Protein AF-A0A2H6N730-F1 (afdb_monomer_lite)

Radius of gyration: 16.36 Å; chains: 1; bounding box: 42×32×44 Å

InterPro domains:
  IPR011990 Tetratricopeptide-like helical domain superfamily [G3DSA:1.25.40.10] (2-126)
  IPR011990 Tetratricopeptide-like helical domain superfamily [SSF48452] (10-95)
  IPR019734 Tetratricopeptide repeat [PF13181] (68-93)
  IPR030511 Tetratricopeptide repeat protein 26 [PTHR14781] (2-126)

Sequence (127 aa):
KRLPQLEDLLTQRDFTGAIALLEFKRQVGEQEEDADLWIGYSAFHLGDYKRALEEYEDLTKGSACNPDVWVNLACTYFFLGMYTQAEQAALKAPKSRLQNRMLFHLAHKFGDEKKLMNFHQNLQDIT

Foldseek 3Di:
DDDDDLVNCVVVLVLVSNLVVLVVCVVVVNHDPCSLVSNLVSCVSVVVLVSNLVSLVVLVVDPPRDLQSLLSNLVSCVSVVVLVSSLVSLVSHPDDLSSLVSQLVSCVVVVVVVSNVVSVVVNVPDD

pLDDT: mean 92.48, std 9.35, range [42.56, 98.62]

Secondary structure (DSSP, 8-state):
-PPPPHHHHHHTT-HHHHHHHHHHHHHHT-PPTTHHHHHHHHHHHTT-HHHHHHHHHHHHHSTT--TTHHHHHHHHHHHTT-HHHHHHHHHHSPS-HHHHHHHHHHHHHHT-HHHHHHHHHHHHS--

Organism: NCBI:txid3147026

Structure (mmCIF, N/CA/C/O backbone):
data_AF-A0A2H6N730-F1
#
_entry.id   AF-A0A2H6N730-F1
#
loop_
_atom_site.group_PDB
_atom_site.id
_atom_site.type_symbol
_atom_site.label_atom_id
_atom_site.label_alt_id
_atom_site.label_comp_id
_atom_site.label_asym_id
_atom_site.label_entity_id
_atom_site.label_seq_id
_atom_site.pdbx_PDB_ins_code
_atom_site.Cartn_x
_atom_site.Cartn_y
_atom_site.Cartn_z
_atom_site.occupancy
_atom_site.B_iso_or_equiv
_atom_site.auth_seq_id
_atom_site.auth_comp_id
_atom_site.auth_asym_id
_atom_site.auth_atom_id
_atom_site.pdbx_PDB_model_num
ATOM 1 N N . LYS A 1 1 ? -26.469 -10.549 19.765 1.00 58.16 1 LYS A N 1
ATOM 2 C CA . LYS A 1 1 ? -25.646 -10.559 18.528 1.00 58.16 1 LYS A CA 1
ATOM 3 C C . LYS A 1 1 ? -24.188 -10.424 18.949 1.00 58.16 1 LYS A C 1
ATOM 5 O O . LYS A 1 1 ? -23.931 -9.586 19.802 1.00 58.16 1 LYS A O 1
ATOM 10 N N . ARG A 1 2 ? -23.282 -11.266 18.438 1.00 78.19 2 ARG A N 1
ATOM 11 C CA . ARG A 1 2 ? -21.835 -11.135 18.686 1.00 78.19 2 ARG A CA 1
ATOM 12 C C . ARG A 1 2 ? -21.313 -9.955 17.863 1.00 78.19 2 ARG A C 1
ATOM 14 O O . ARG A 1 2 ? -21.776 -9.784 16.737 1.00 78.19 2 ARG A O 1
ATOM 21 N N . LEU A 1 3 ? -20.418 -9.146 18.424 1.00 79.19 3 LEU A N 1
ATOM 22 C CA . LEU A 1 3 ? -19.725 -8.116 17.650 1.00 79.19 3 LEU A CA 1
ATOM 23 C C . LEU A 1 3 ? -18.819 -8.803 16.612 1.00 79.19 3 LEU A C 1
ATOM 25 O O . LEU A 1 3 ? -18.130 -9.762 16.986 1.00 79.19 3 LEU A O 1
ATOM 29 N N . PRO A 1 4 ? -18.850 -8.373 15.338 1.00 85.88 4 PRO A N 1
ATOM 30 C CA . PRO A 1 4 ? -17.978 -8.933 14.310 1.00 85.88 4 PRO A CA 1
ATOM 31 C C . PRO A 1 4 ? -16.512 -8.690 14.682 1.00 85.88 4 PRO A C 1
ATOM 33 O O . PRO A 1 4 ? -16.177 -7.626 15.207 1.00 85.88 4 PRO A O 1
ATOM 36 N N . GLN A 1 5 ? -15.660 -9.689 14.457 1.00 93.12 5 GLN A N 1
ATOM 37 C CA . GLN A 1 5 ? -14.212 -9.549 14.627 1.00 93.12 5 GLN A CA 1
ATOM 38 C C . GLN A 1 5 ? -13.578 -9.017 13.338 1.00 93.12 5 GLN A C 1
ATOM 40 O O . GLN A 1 5 ? -14.182 -9.096 12.265 1.00 93.12 5 GLN A O 1
ATOM 45 N N . LEU A 1 6 ? -12.361 -8.479 13.434 1.00 94.12 6 LEU A N 1
ATOM 46 C CA . LEU A 1 6 ? -11.649 -7.945 12.273 1.00 94.12 6 LEU A CA 1
ATOM 47 C C . LEU A 1 6 ? -11.449 -9.025 11.202 1.00 94.12 6 LEU A C 1
ATOM 49 O O . LEU A 1 6 ? -11.709 -8.790 10.023 1.00 94.12 6 LEU A O 1
ATOM 53 N N . GLU A 1 7 ? -11.058 -10.228 11.611 1.00 94.31 7 GLU A N 1
ATOM 54 C CA . GLU A 1 7 ? -10.803 -11.358 10.718 1.00 94.31 7 GLU A CA 1
ATOM 55 C C . GLU A 1 7 ? -12.060 -11.776 9.950 1.00 94.31 7 GLU A C 1
ATOM 57 O O . GLU A 1 7 ? -11.978 -12.107 8.763 1.00 94.31 7 GLU A O 1
ATOM 62 N N . ASP A 1 8 ? -13.230 -11.720 10.597 1.00 95.56 8 ASP A N 1
ATOM 63 C CA . ASP A 1 8 ? -14.516 -12.022 9.961 1.00 95.56 8 ASP A CA 1
ATOM 64 C C . ASP A 1 8 ? -14.809 -11.018 8.836 1.00 95.56 8 ASP A C 1
ATOM 66 O O . ASP A 1 8 ? -15.204 -11.411 7.735 1.00 95.56 8 ASP A O 1
ATOM 70 N N . LEU A 1 9 ? -14.579 -9.728 9.103 1.00 96.62 9 LEU A N 1
ATOM 71 C CA . LEU A 1 9 ? -14.802 -8.635 8.152 1.00 96.62 9 LEU A CA 1
ATOM 72 C C . LEU A 1 9 ? -13.839 -8.736 6.965 1.00 96.62 9 LEU A C 1
ATOM 74 O O . LEU A 1 9 ? -14.273 -8.692 5.813 1.00 96.62 9 LEU A O 1
ATOM 78 N N . LEU A 1 10 ? -12.549 -8.966 7.224 1.00 96.12 10 LEU A N 1
ATOM 79 C CA . LEU A 1 10 ? -11.535 -9.136 6.179 1.00 96.12 10 LEU A CA 1
ATOM 80 C C . LEU A 1 10 ? -11.806 -10.374 5.312 1.00 96.12 10 LEU A C 1
ATOM 82 O O . LEU A 1 10 ? -11.711 -10.302 4.085 1.00 96.12 10 LEU A O 1
ATOM 86 N N . THR A 1 11 ? -12.219 -11.490 5.922 1.00 96.50 11 THR A N 1
ATOM 87 C CA . THR A 1 11 ? -12.590 -12.721 5.200 1.00 96.50 11 THR A CA 1
ATOM 88 C C . THR A 1 11 ? -13.793 -12.494 4.284 1.00 96.50 11 THR A C 1
ATOM 90 O O . THR A 1 11 ? -13.821 -12.979 3.151 1.00 96.50 11 THR A O 1
ATOM 93 N N . GLN A 1 12 ? -14.773 -11.713 4.744 1.00 96.88 12 GLN A N 1
ATOM 94 C CA . GLN A 1 12 ? -15.949 -11.327 3.959 1.00 96.88 12 GLN A CA 1
ATOM 95 C C . GLN A 1 12 ? -15.668 -10.193 2.964 1.00 96.88 12 GLN A C 1
ATOM 97 O O . GLN A 1 12 ? -16.546 -9.859 2.168 1.00 96.88 12 GLN A O 1
ATOM 102 N N . ARG A 1 13 ? -14.451 -9.627 2.973 1.00 96.94 13 ARG A N 1
ATOM 103 C CA . ARG A 1 13 ? -14.062 -8.427 2.214 1.00 96.94 13 ARG A CA 1
ATOM 104 C C . ARG A 1 13 ? -14.928 -7.207 2.538 1.00 96.94 13 ARG A C 1
ATOM 106 O O . ARG A 1 13 ? -15.068 -6.306 1.712 1.00 96.94 13 ARG A O 1
ATOM 113 N N . ASP A 1 14 ? -15.492 -7.168 3.741 1.00 97.75 14 ASP A N 1
ATOM 114 C CA . ASP A 1 14 ? -16.178 -5.995 4.272 1.00 97.75 14 ASP A CA 1
ATOM 115 C C . ASP A 1 14 ? -15.144 -4.993 4.801 1.00 97.75 14 ASP A C 1
ATOM 117 O O . ASP A 1 14 ? -14.942 -4.812 6.002 1.00 97.75 14 ASP A O 1
ATOM 121 N N . PHE A 1 15 ? -14.436 -4.362 3.866 1.00 98.06 15 PHE A N 1
ATOM 122 C CA . PHE A 1 15 ? -13.389 -3.389 4.169 1.00 98.06 15 PHE A CA 1
ATOM 123 C C . PHE A 1 15 ? -13.950 -2.113 4.800 1.00 98.06 15 PHE A C 1
ATOM 125 O O . PHE A 1 15 ? -13.281 -1.485 5.616 1.00 98.06 15 PHE A O 1
ATOM 132 N N . THR A 1 16 ? -15.188 -1.737 4.468 1.00 98.06 16 THR A N 1
ATOM 133 C CA . THR A 1 16 ? -15.865 -0.602 5.105 1.00 98.06 16 THR A CA 1
ATOM 134 C C . THR A 1 16 ? -16.155 -0.905 6.573 1.00 98.06 16 THR A C 1
ATOM 136 O O . THR A 1 16 ? -15.852 -0.079 7.434 1.00 98.06 16 THR A O 1
ATOM 139 N N . GLY A 1 17 ? -16.677 -2.098 6.874 1.00 97.31 17 GLY A N 1
ATOM 140 C CA . GLY A 1 17 ? -16.869 -2.566 8.243 1.00 97.31 17 GLY A CA 1
ATOM 141 C C . GLY A 1 17 ? -15.552 -2.687 9.010 1.00 97.31 17 GLY A C 1
ATOM 142 O O . GLY A 1 17 ? -15.481 -2.257 10.162 1.00 97.31 17 GLY A O 1
ATOM 143 N N . ALA A 1 18 ? -14.496 -3.207 8.372 1.00 97.62 18 ALA A N 1
ATOM 144 C CA . ALA A 1 18 ? -13.166 -3.318 8.976 1.00 97.62 18 ALA A CA 1
ATOM 145 C C . ALA A 1 18 ? -12.603 -1.945 9.371 1.00 97.62 18 ALA A C 1
ATOM 147 O O . ALA A 1 18 ? -12.187 -1.766 10.514 1.00 97.62 18 ALA A O 1
ATOM 148 N N . ILE A 1 19 ? -12.663 -0.954 8.472 1.00 97.44 19 ILE A N 1
ATOM 149 C CA . ILE A 1 19 ? -12.239 0.423 8.767 1.00 97.44 19 ILE A CA 1
ATOM 150 C C . ILE A 1 19 ? -13.036 0.998 9.936 1.00 97.44 19 ILE A C 1
ATOM 152 O O . ILE A 1 19 ? -12.436 1.505 10.878 1.00 97.44 19 ILE A O 1
ATOM 156 N N . ALA A 1 20 ? -14.368 0.888 9.909 1.00 96.88 20 ALA A N 1
ATOM 157 C CA . ALA A 1 20 ? -15.214 1.441 10.963 1.00 96.88 20 ALA A CA 1
ATOM 158 C C . ALA A 1 20 ? -14.902 0.827 12.340 1.00 96.88 20 ALA A C 1
ATOM 160 O O . ALA A 1 20 ? -14.840 1.542 13.342 1.00 96.88 20 ALA A O 1
ATOM 161 N N . LEU A 1 21 ? -14.668 -0.490 12.392 1.00 96.19 21 LEU A N 1
ATOM 162 C CA . LEU A 1 21 ? -14.270 -1.185 13.616 1.00 96.19 21 LEU A CA 1
ATOM 163 C C . LEU A 1 21 ? -12.903 -0.699 14.123 1.00 96.19 21 LEU A C 1
ATOM 165 O O . LEU A 1 21 ? -12.757 -0.415 15.313 1.00 96.19 21 LEU A O 1
ATOM 169 N N . LEU A 1 22 ? -11.914 -0.602 13.234 1.00 96.44 22 LEU A N 1
ATOM 170 C CA . LEU A 1 22 ? -10.546 -0.207 13.579 1.00 96.44 22 LEU A CA 1
ATOM 171 C C . LEU A 1 22 ? -10.460 1.260 14.017 1.00 96.44 22 LEU A C 1
ATOM 173 O O . LEU A 1 22 ? -9.819 1.558 15.021 1.00 96.44 22 LEU A O 1
ATOM 177 N N . GLU A 1 23 ? -11.147 2.171 13.326 1.00 95.50 23 GLU A N 1
ATOM 178 C CA . GLU A 1 23 ? -11.225 3.584 13.714 1.00 95.50 23 GLU A CA 1
ATOM 179 C C . GLU A 1 23 ? -11.901 3.763 15.072 1.00 95.50 23 GLU A C 1
ATOM 181 O O . GLU A 1 23 ? -11.431 4.555 15.891 1.00 95.50 23 GLU A O 1
ATOM 186 N N . PHE A 1 24 ? -12.974 3.012 15.340 1.00 95.00 24 PHE A N 1
ATOM 187 C CA . PHE A 1 24 ? -13.622 3.030 16.647 1.00 95.00 24 PHE A CA 1
ATOM 188 C C . PHE A 1 24 ? -12.648 2.597 17.749 1.00 95.00 24 PHE A C 1
ATOM 190 O O . PHE A 1 24 ? -12.479 3.327 18.725 1.00 95.00 24 PHE A O 1
ATOM 197 N N . LYS A 1 25 ? 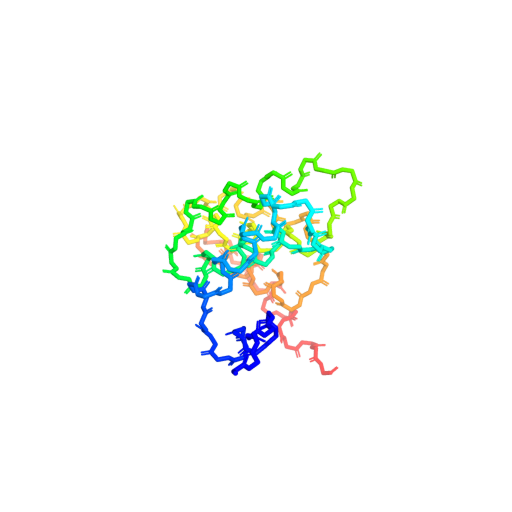-11.948 1.466 17.564 1.00 94.62 25 LYS A N 1
ATOM 198 C CA . LYS A 1 25 ? -10.916 0.986 18.502 1.00 94.62 25 LYS A CA 1
ATOM 199 C C . LYS A 1 25 ? -9.805 2.021 18.713 1.00 94.62 25 LYS A C 1
ATOM 201 O O . LYS A 1 25 ? -9.426 2.283 19.854 1.00 94.62 25 LYS A O 1
ATOM 206 N N . ARG A 1 26 ? -9.343 2.668 17.634 1.00 93.06 26 ARG A N 1
ATOM 207 C CA . ARG A 1 26 ? -8.351 3.759 17.673 1.00 93.06 26 ARG A CA 1
ATOM 208 C C . ARG A 1 26 ? -8.847 4.936 18.528 1.00 93.06 26 ARG A C 1
ATOM 210 O O . ARG A 1 26 ? -8.099 5.446 19.354 1.00 93.06 26 ARG A O 1
ATOM 217 N N . GLN A 1 27 ? -10.113 5.338 18.388 1.00 94.00 27 GLN A N 1
ATOM 218 C CA . GLN A 1 27 ? -10.704 6.457 19.140 1.00 94.00 27 GLN A CA 1
ATOM 219 C C . GLN A 1 27 ? -10.883 6.171 20.635 1.00 94.00 27 GLN A C 1
ATOM 221 O O . GLN A 1 27 ? -10.717 7.079 21.449 1.00 94.00 27 GLN A O 1
ATOM 226 N N . VAL A 1 28 ? -11.221 4.933 21.005 1.00 95.25 28 VAL A N 1
ATOM 227 C CA . VAL A 1 28 ? -11.413 4.545 22.414 1.00 95.25 28 VAL A CA 1
ATOM 228 C C . VAL A 1 28 ? -10.119 4.097 23.106 1.00 95.25 28 VAL A C 1
ATOM 230 O O . VAL A 1 28 ? -10.147 3.764 24.287 1.00 95.25 28 VAL A O 1
ATOM 233 N N . GLY A 1 29 ? -8.980 4.125 22.403 1.00 91.69 29 GLY A N 1
ATOM 234 C CA . GLY A 1 29 ? -7.671 3.756 22.950 1.00 91.69 29 GLY A CA 1
ATOM 235 C C . GLY A 1 29 ? -7.425 2.247 23.046 1.00 91.69 29 GLY A C 1
ATOM 236 O O . GLY A 1 29 ? -6.485 1.827 23.713 1.00 91.69 29 GLY A O 1
ATOM 237 N N . GLU A 1 30 ? -8.240 1.434 22.371 1.00 91.56 30 GLU A N 1
ATOM 238 C CA . GLU A 1 30 ? -8.120 -0.031 22.293 1.00 91.56 30 GLU A CA 1
ATOM 239 C C . GLU A 1 30 ? -7.466 -0.463 20.969 1.00 91.56 30 GLU A C 1
ATOM 241 O O . GLU A 1 30 ? -7.855 -1.453 20.349 1.00 91.56 30 GLU A O 1
ATOM 246 N N . GLN A 1 31 ? -6.505 0.325 20.485 1.00 86.50 31 GLN A N 1
ATOM 247 C CA . GLN A 1 31 ? -5.840 0.062 19.216 1.00 86.50 31 GLN A CA 1
ATOM 248 C C . GLN A 1 31 ? -5.010 -1.226 19.298 1.00 86.50 31 GLN A C 1
ATOM 250 O O . GLN A 1 31 ? -4.148 -1.376 20.163 1.00 86.50 31 GLN A O 1
ATOM 255 N N . GLU A 1 32 ? -5.273 -2.143 18.371 1.00 84.75 32 GLU A N 1
ATOM 256 C CA . GLU A 1 32 ? -4.524 -3.390 18.225 1.00 84.75 32 GLU A CA 1
ATOM 257 C C . GLU A 1 32 ? -3.220 -3.167 17.450 1.00 84.75 32 GLU A C 1
ATOM 259 O O . GLU A 1 32 ? -3.066 -2.195 16.702 1.00 84.75 32 GLU A O 1
ATOM 264 N N . GLU A 1 33 ? -2.280 -4.097 17.615 1.00 83.31 33 GLU A N 1
ATOM 265 C CA . GLU A 1 33 ? -1.084 -4.165 16.778 1.00 83.31 33 GLU A CA 1
ATOM 266 C C . GLU A 1 33 ? -1.498 -4.272 15.300 1.00 83.31 33 GLU A C 1
ATOM 268 O O . GLU A 1 33 ? -2.490 -4.920 14.967 1.00 83.31 33 GLU A O 1
ATOM 273 N N . ASP A 1 34 ? -0.789 -3.570 14.414 1.00 88.81 34 ASP A N 1
ATOM 274 C CA . ASP A 1 34 ? -1.096 -3.485 12.979 1.00 88.81 34 ASP A CA 1
ATOM 275 C C . ASP A 1 34 ? -2.479 -2.899 12.603 1.00 88.81 34 ASP A C 1
ATOM 277 O O . ASP A 1 34 ? -2.854 -2.924 11.429 1.00 88.81 34 ASP A O 1
ATOM 281 N N . ALA A 1 35 ? -3.240 -2.305 13.533 1.00 92.56 35 ALA A N 1
ATOM 282 C CA . ALA A 1 35 ? -4.543 -1.701 13.213 1.00 92.56 35 ALA A CA 1
ATOM 283 C C . ALA A 1 35 ? -4.465 -0.689 12.051 1.00 92.56 35 ALA A C 1
ATOM 285 O O . ALA A 1 35 ? -5.296 -0.703 11.143 1.00 92.56 35 ALA A O 1
ATOM 286 N N . ASP A 1 36 ? -3.427 0.146 12.037 1.00 93.25 36 ASP A N 1
ATOM 287 C CA . ASP A 1 36 ? -3.216 1.172 11.009 1.00 93.25 36 ASP A CA 1
ATOM 288 C C . ASP A 1 36 ? -2.841 0.540 9.656 1.00 93.25 36 ASP A C 1
ATOM 290 O O . ASP A 1 36 ? -3.289 0.992 8.599 1.00 93.25 36 ASP A O 1
ATOM 294 N N . LEU A 1 37 ? -2.102 -0.579 9.679 1.00 94.88 37 LEU A N 1
ATOM 295 C CA . LEU A 1 37 ? -1.791 -1.369 8.485 1.00 94.88 37 LEU A CA 1
ATOM 296 C C . LEU A 1 37 ? -3.079 -1.921 7.863 1.00 94.88 37 LEU A C 1
ATOM 298 O O . LEU A 1 37 ? -3.253 -1.849 6.642 1.00 94.88 37 LEU A O 1
ATOM 302 N N . TRP A 1 38 ? -3.997 -2.430 8.688 1.00 96.00 38 TRP A N 1
ATOM 303 C CA . TRP A 1 38 ? -5.285 -2.955 8.233 1.00 96.00 38 TRP A CA 1
ATOM 304 C C . TRP A 1 38 ? -6.251 -1.870 7.756 1.00 96.00 38 TRP A C 1
ATOM 306 O O . TRP A 1 38 ? -7.017 -2.123 6.819 1.00 96.00 38 TRP A O 1
ATOM 316 N N . ILE A 1 39 ? -6.193 -0.659 8.322 1.00 96.81 39 ILE A N 1
ATOM 317 C CA . ILE A 1 39 ? -6.918 0.503 7.787 1.00 96.81 39 ILE A CA 1
ATOM 318 C C . ILE A 1 39 ? -6.391 0.841 6.390 1.00 96.81 39 ILE A C 1
ATOM 320 O O . ILE A 1 39 ? -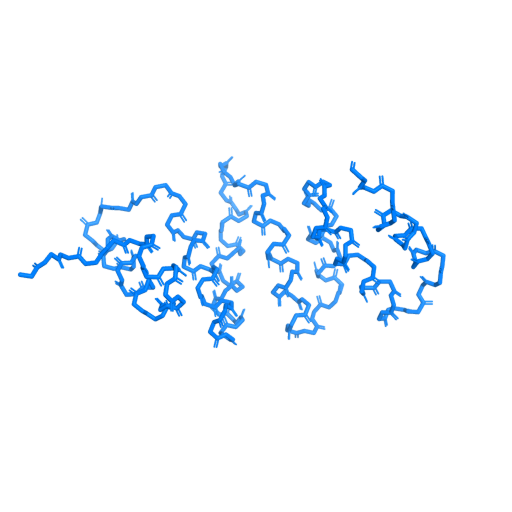7.187 0.921 5.452 1.00 96.81 39 ILE A O 1
ATOM 324 N N . GLY A 1 40 ? -5.068 0.961 6.221 1.00 97.38 40 GLY A N 1
ATOM 325 C CA . GLY A 1 40 ? -4.451 1.204 4.913 1.00 97.38 40 GLY A CA 1
ATOM 326 C C . GLY A 1 40 ? -4.792 0.115 3.889 1.00 97.38 40 GLY A C 1
ATOM 327 O O . GLY A 1 40 ? -5.184 0.419 2.762 1.00 97.38 40 GLY A O 1
ATOM 328 N N . TYR A 1 41 ? -4.741 -1.157 4.300 1.00 97.31 41 TYR A N 1
ATOM 329 C CA . TYR A 1 41 ? -5.105 -2.311 3.465 1.00 97.31 41 TYR A CA 1
ATOM 330 C C . TYR A 1 41 ? -6.561 -2.251 3.010 1.00 97.31 41 TYR A C 1
ATOM 332 O O . TYR A 1 41 ? -6.867 -2.384 1.823 1.00 97.31 41 TYR A O 1
ATOM 340 N N . SER A 1 42 ? -7.468 -1.996 3.946 1.00 98.25 42 SER A N 1
ATOM 341 C CA . SER A 1 42 ? -8.896 -1.897 3.661 1.00 98.25 42 SER A CA 1
ATOM 342 C C . SER A 1 42 ? -9.200 -0.710 2.742 1.00 98.25 42 SER A C 1
ATOM 344 O O . SER A 1 42 ? -9.945 -0.863 1.775 1.00 98.25 42 SER A O 1
ATOM 346 N N . ALA A 1 43 ? -8.572 0.448 2.975 1.00 98.56 43 ALA A N 1
ATOM 347 C CA . ALA A 1 43 ? -8.712 1.627 2.119 1.00 98.56 43 ALA A CA 1
ATOM 348 C C . ALA A 1 43 ? -8.225 1.349 0.688 1.00 98.56 43 ALA A C 1
ATOM 350 O O . ALA A 1 43 ? -8.933 1.644 -0.278 1.00 98.56 43 ALA A O 1
ATOM 351 N N . PHE A 1 44 ? -7.072 0.688 0.543 1.00 98.50 44 PHE A N 1
ATOM 352 C CA . PHE A 1 44 ? -6.538 0.278 -0.755 1.00 98.50 44 PHE A CA 1
ATOM 353 C C . PHE A 1 44 ? -7.514 -0.636 -1.506 1.00 98.50 44 PHE A C 1
ATOM 355 O O . PHE A 1 44 ? -7.783 -0.428 -2.691 1.00 98.50 44 PHE A O 1
ATOM 362 N N . HIS A 1 45 ? -8.086 -1.628 -0.821 1.00 98.00 45 HIS A N 1
ATOM 363 C CA . HIS A 1 45 ? -9.027 -2.569 -1.427 1.00 98.00 45 HIS A CA 1
ATOM 364 C C . HIS A 1 45 ? -10.406 -1.969 -1.743 1.00 98.00 45 HIS A C 1
ATOM 366 O O . HIS A 1 45 ? -11.103 -2.496 -2.613 1.00 98.00 45 HIS A O 1
ATOM 372 N N . LEU A 1 46 ? -10.773 -0.847 -1.118 1.00 98.12 46 LEU A N 1
ATOM 373 C CA . LEU A 1 46 ? -11.928 -0.025 -1.503 1.00 98.12 46 LEU A CA 1
ATOM 374 C C . LEU A 1 46 ? -11.639 0.908 -2.693 1.00 98.12 46 LEU A C 1
ATOM 376 O O . LEU A 1 46 ? -12.556 1.557 -3.195 1.00 98.12 46 LEU A O 1
ATOM 380 N N . GLY A 1 47 ? -10.387 0.985 -3.153 1.00 97.75 47 GLY A N 1
ATOM 381 C CA . GLY A 1 47 ? -9.954 1.919 -4.193 1.00 97.75 47 GLY A CA 1
ATOM 382 C C . GLY A 1 47 ? -9.697 3.340 -3.683 1.00 97.75 47 GLY A C 1
ATOM 383 O O . GLY A 1 47 ? -9.408 4.232 -4.482 1.00 97.75 47 GLY A O 1
ATOM 384 N N . ASP A 1 48 ? -9.757 3.563 -2.367 1.00 98.12 48 ASP A N 1
ATOM 385 C CA . ASP A 1 48 ? -9.373 4.830 -1.745 1.00 98.12 48 ASP A CA 1
ATOM 386 C C . ASP A 1 48 ? -7.852 4.884 -1.555 1.00 98.12 48 ASP A C 1
ATOM 388 O O . ASP A 1 48 ? -7.298 4.795 -0.456 1.00 98.12 48 ASP A O 1
ATOM 392 N N . TYR A 1 49 ? -7.152 4.993 -2.682 1.00 98.31 49 TYR A N 1
ATOM 393 C CA . TYR A 1 49 ? -5.693 4.975 -2.710 1.00 98.31 49 TYR A CA 1
ATOM 394 C C . TYR A 1 49 ? -5.063 6.199 -2.041 1.00 98.31 49 TYR A C 1
ATOM 396 O O . TYR A 1 49 ? -3.920 6.120 -1.605 1.00 98.31 49 TYR A O 1
ATOM 404 N N . LYS A 1 50 ? -5.782 7.326 -1.951 1.00 97.94 50 LYS A N 1
ATOM 405 C CA . LYS A 1 50 ? -5.278 8.524 -1.264 1.00 97.94 50 LYS A CA 1
ATOM 406 C C . LYS A 1 50 ? -5.223 8.294 0.237 1.00 97.94 50 LYS A C 1
ATOM 408 O O . LYS A 1 50 ? -4.184 8.520 0.843 1.00 97.94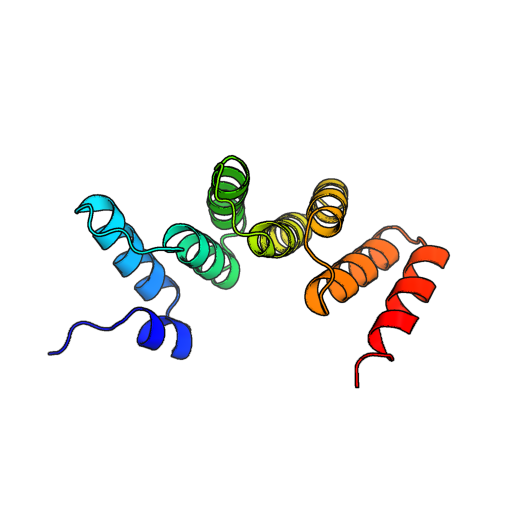 50 LYS A O 1
ATOM 413 N N . ARG A 1 51 ? -6.305 7.767 0.805 1.00 97.75 51 ARG A N 1
ATOM 414 C CA . ARG A 1 51 ? -6.334 7.399 2.216 1.00 97.75 51 ARG A CA 1
ATOM 415 C C . ARG A 1 51 ? -5.327 6.294 2.535 1.00 97.75 51 ARG A C 1
ATOM 417 O O . ARG A 1 51 ? -4.603 6.391 3.517 1.00 97.75 51 ARG A O 1
ATOM 424 N N . ALA A 1 52 ? -5.245 5.261 1.692 1.00 98.50 52 ALA A N 1
ATOM 425 C CA . ALA A 1 52 ? -4.249 4.203 1.864 1.00 98.50 52 ALA A CA 1
ATOM 426 C C . ALA A 1 52 ? -2.815 4.757 1.860 1.00 98.50 52 ALA A C 1
ATOM 428 O O . ALA A 1 52 ? -1.979 4.310 2.640 1.00 98.50 52 ALA A O 1
ATOM 429 N N . LEU A 1 53 ? -2.541 5.746 1.000 1.00 98.31 53 LEU A N 1
ATOM 430 C CA . LEU A 1 53 ? -1.239 6.400 0.927 1.00 98.31 53 LEU A CA 1
ATOM 431 C C . LEU A 1 53 ? -0.891 7.100 2.242 1.00 98.31 53 LEU A C 1
ATOM 433 O O . LEU A 1 53 ? 0.211 6.897 2.738 1.00 98.31 53 LEU A O 1
ATOM 437 N N . GLU A 1 54 ? -1.817 7.882 2.800 1.00 97.25 54 GLU A N 1
ATOM 438 C CA . GLU A 1 54 ? -1.617 8.593 4.070 1.00 97.25 54 GLU A CA 1
ATOM 439 C C . GLU A 1 54 ? -1.273 7.618 5.207 1.00 97.25 54 GLU A C 1
ATOM 441 O O . GLU A 1 54 ? -0.233 7.762 5.850 1.00 97.25 54 GLU A O 1
ATOM 446 N N . GLU A 1 55 ? -2.079 6.565 5.383 1.00 96.31 55 GLU A N 1
ATOM 447 C CA . GLU A 1 55 ? -1.871 5.561 6.438 1.00 96.31 55 GLU A CA 1
ATOM 448 C C . GLU A 1 55 ? -0.526 4.828 6.272 1.00 96.31 55 GLU A C 1
ATOM 450 O O . GLU A 1 55 ? 0.226 4.653 7.233 1.00 96.31 55 GLU A O 1
ATOM 455 N N . TYR A 1 56 ? -0.169 4.428 5.045 1.00 97.44 56 TYR A N 1
ATOM 456 C CA . TYR A 1 56 ? 1.103 3.750 4.795 1.00 97.44 56 TYR A CA 1
ATOM 457 C C . TYR A 1 56 ? 2.316 4.674 4.934 1.00 97.44 56 TYR A C 1
ATOM 459 O O . TYR A 1 56 ? 3.331 4.250 5.488 1.00 97.44 56 TYR A O 1
ATOM 467 N N . GLU A 1 57 ? 2.254 5.923 4.466 1.00 96.25 57 GLU A N 1
ATOM 468 C CA . GLU A 1 57 ? 3.349 6.879 4.662 1.00 96.25 57 GLU A CA 1
ATOM 469 C C . GLU A 1 57 ? 3.591 7.147 6.148 1.00 96.25 57 GLU A C 1
ATOM 471 O O . GLU A 1 57 ? 4.747 7.181 6.577 1.00 96.25 57 GLU A O 1
ATOM 476 N N . ASP A 1 58 ? 2.533 7.285 6.944 1.00 94.50 58 ASP A N 1
ATOM 477 C CA . ASP A 1 58 ? 2.656 7.489 8.386 1.00 94.50 58 ASP A CA 1
ATOM 478 C C . ASP A 1 58 ? 3.261 6.272 9.091 1.00 94.50 58 ASP A C 1
ATOM 480 O O . ASP A 1 58 ? 4.201 6.428 9.879 1.00 94.50 58 ASP A O 1
ATOM 484 N N . LEU A 1 59 ? 2.854 5.057 8.715 1.00 94.19 59 LEU A N 1
ATOM 485 C CA . LEU A 1 59 ? 3.480 3.822 9.196 1.00 94.19 59 LEU A CA 1
ATOM 486 C C . LEU A 1 59 ? 4.981 3.761 8.884 1.00 94.19 59 LEU A C 1
ATOM 488 O O . LEU A 1 59 ? 5.770 3.351 9.737 1.00 94.19 59 LEU A O 1
ATOM 492 N N . THR A 1 60 ? 5.410 4.223 7.703 1.00 94.25 60 THR A N 1
ATOM 493 C CA . THR A 1 60 ? 6.843 4.227 7.348 1.00 94.25 60 THR A CA 1
ATOM 494 C C . THR A 1 60 ? 7.696 5.203 8.156 1.00 94.25 60 THR A C 1
ATOM 496 O O . THR A 1 60 ? 8.920 5.056 8.175 1.00 94.25 60 THR A O 1
ATOM 499 N N . LYS A 1 61 ? 7.082 6.180 8.833 1.00 91.94 61 LYS A N 1
ATOM 500 C CA . LYS A 1 61 ? 7.779 7.128 9.720 1.00 91.94 61 LYS A CA 1
ATOM 501 C C . LYS A 1 61 ? 7.988 6.555 11.129 1.00 91.94 61 LYS A C 1
ATOM 503 O O . LYS A 1 61 ? 8.817 7.080 11.873 1.00 91.94 61 LYS A O 1
ATOM 508 N N . GLY A 1 62 ? 7.257 5.502 11.503 1.00 86.31 62 GLY A N 1
ATOM 509 C CA . GLY A 1 62 ? 7.345 4.860 12.815 1.00 86.31 62 GLY A CA 1
ATOM 510 C C . GLY A 1 62 ? 8.620 4.029 13.003 1.00 86.31 62 GLY A C 1
ATOM 511 O O . GLY A 1 62 ? 9.109 3.381 12.079 1.00 86.31 62 GLY A O 1
ATOM 512 N N . SER A 1 63 ? 9.154 3.998 14.229 1.00 70.88 63 SER A N 1
ATOM 513 C CA . SER A 1 63 ? 10.372 3.243 14.579 1.00 70.88 63 SER A CA 1
ATOM 514 C C . SER A 1 63 ? 10.197 1.719 14.546 1.00 70.88 63 SER A C 1
ATOM 516 O O . SER A 1 63 ? 11.182 1.003 14.385 1.00 70.88 63 SER A O 1
ATOM 518 N N . ALA A 1 64 ? 8.961 1.230 14.667 1.00 75.94 64 ALA A N 1
ATOM 519 C CA . ALA A 1 64 ? 8.588 -0.183 14.591 1.00 75.94 64 ALA A CA 1
ATOM 520 C C . ALA A 1 64 ? 7.838 -0.513 13.284 1.00 75.94 64 ALA A C 1
ATOM 522 O O . ALA A 1 64 ? 6.946 -1.355 13.274 1.00 75.94 64 ALA A O 1
ATOM 523 N N . CYS A 1 65 ? 8.160 0.182 12.186 1.00 79.94 65 CYS A N 1
ATOM 524 C CA . CYS A 1 65 ? 7.516 -0.043 10.894 1.00 79.94 65 CYS A CA 1
ATOM 525 C C . CYS A 1 65 ? 7.659 -1.508 10.457 1.00 79.94 65 CYS A C 1
ATOM 527 O O . CYS A 1 65 ? 8.773 -2.008 10.269 1.00 79.94 65 CYS A O 1
ATOM 529 N N . ASN A 1 66 ? 6.522 -2.176 10.258 1.00 85.44 66 ASN A N 1
ATOM 530 C CA . ASN A 1 66 ? 6.477 -3.497 9.658 1.00 85.44 66 ASN A CA 1
ATOM 531 C C . ASN A 1 66 ? 7.067 -3.420 8.229 1.00 85.44 66 ASN A C 1
ATOM 533 O O . ASN A 1 66 ? 6.559 -2.656 7.402 1.00 85.44 66 ASN A O 1
ATOM 537 N N . PRO A 1 67 ? 8.123 -4.191 7.898 1.00 88.75 67 PRO A N 1
ATOM 538 C CA . PRO A 1 67 ? 8.768 -4.130 6.587 1.00 88.75 67 PRO A CA 1
ATOM 539 C C . PRO A 1 67 ? 7.826 -4.362 5.394 1.00 88.75 67 PRO A C 1
ATOM 541 O O . PRO A 1 67 ? 8.084 -3.836 4.308 1.00 88.75 67 PRO A O 1
ATOM 544 N N . ASP A 1 68 ? 6.725 -5.094 5.588 1.00 87.12 68 ASP A N 1
ATOM 545 C CA . ASP A 1 68 ? 5.732 -5.367 4.543 1.00 87.12 68 ASP A CA 1
ATOM 546 C C . ASP A 1 68 ? 4.904 -4.126 4.160 1.00 87.12 68 ASP A C 1
ATOM 548 O O . ASP A 1 68 ? 4.349 -4.063 3.059 1.00 87.12 68 ASP A O 1
ATOM 552 N N . VAL A 1 69 ? 4.887 -3.076 4.992 1.00 95.00 69 VAL A N 1
ATOM 553 C CA . VAL A 1 69 ? 4.257 -1.784 4.654 1.00 95.00 69 VAL A CA 1
ATOM 554 C C . VAL A 1 69 ? 4.841 -1.217 3.360 1.00 95.00 69 VAL A C 1
ATOM 556 O O . VAL A 1 69 ? 4.107 -0.670 2.538 1.00 95.00 69 VAL A O 1
ATOM 559 N N . TRP A 1 70 ? 6.145 -1.389 3.122 1.00 97.12 70 TRP A N 1
ATOM 560 C CA . TRP A 1 70 ? 6.815 -0.820 1.951 1.00 97.12 70 TRP A CA 1
ATOM 561 C C . TRP A 1 70 ? 6.295 -1.376 0.623 1.00 97.12 70 TRP A C 1
ATOM 563 O O . TRP A 1 70 ? 6.192 -0.621 -0.347 1.00 97.12 70 TRP A O 1
ATOM 573 N N . VAL A 1 71 ? 5.936 -2.666 0.553 1.00 97.06 71 VAL A N 1
ATOM 574 C CA . VAL A 1 71 ? 5.383 -3.230 -0.689 1.00 97.06 71 VAL A CA 1
ATOM 575 C C . VAL A 1 71 ? 3.936 -2.780 -0.906 1.00 97.06 71 VAL A C 1
ATOM 577 O O . VAL A 1 71 ? 3.563 -2.476 -2.038 1.00 97.06 71 VAL A O 1
ATOM 580 N N . ASN A 1 72 ? 3.153 -2.625 0.165 1.00 97.25 72 ASN A N 1
ATOM 581 C CA . ASN A 1 72 ? 1.793 -2.081 0.086 1.00 97.25 72 ASN A CA 1
ATOM 582 C C . ASN A 1 72 ? 1.793 -0.597 -0.324 1.00 97.25 72 ASN A C 1
ATOM 584 O O . ASN A 1 72 ? 1.011 -0.181 -1.184 1.00 97.25 72 ASN A O 1
ATOM 588 N N . LEU A 1 73 ? 2.734 0.188 0.206 1.00 98.19 73 LEU A N 1
ATOM 589 C CA . LEU A 1 73 ? 2.970 1.571 -0.206 1.00 98.19 73 LEU A CA 1
ATOM 590 C C . LEU A 1 73 ? 3.378 1.650 -1.685 1.00 98.19 73 LEU A C 1
ATOM 592 O O . LEU A 1 73 ? 2.855 2.479 -2.430 1.00 98.19 73 LEU A O 1
ATOM 596 N N . ALA A 1 74 ? 4.252 0.748 -2.144 1.00 98.38 74 ALA A N 1
ATOM 597 C CA . ALA A 1 74 ? 4.637 0.670 -3.552 1.00 98.38 74 ALA A CA 1
ATOM 598 C C . ALA A 1 74 ? 3.442 0.383 -4.472 1.00 98.38 74 ALA A C 1
ATOM 600 O O . ALA A 1 74 ? 3.277 1.052 -5.495 1.00 98.38 74 ALA A O 1
ATOM 601 N N . CYS A 1 75 ? 2.580 -0.569 -4.096 1.00 98.19 75 CYS A N 1
ATOM 602 C CA . CYS A 1 75 ? 1.333 -0.828 -4.813 1.00 98.19 75 CYS A CA 1
ATOM 603 C C . CYS A 1 75 ? 0.443 0.420 -4.841 1.00 98.19 75 CYS A C 1
ATOM 605 O O . CYS A 1 75 ? -0.066 0.787 -5.898 1.00 98.19 75 CYS A O 1
ATOM 607 N N . THR A 1 76 ? 0.309 1.115 -3.714 1.00 98.50 76 THR A N 1
ATOM 608 C CA . THR A 1 76 ? -0.514 2.328 -3.606 1.00 98.50 76 THR A CA 1
ATOM 609 C C . THR A 1 76 ? -0.019 3.439 -4.533 1.00 98.50 76 THR A C 1
ATOM 611 O O . THR A 1 76 ? -0.792 3.951 -5.345 1.00 98.50 76 THR A O 1
ATOM 614 N N . TYR A 1 77 ? 1.283 3.744 -4.520 1.00 98.62 77 TYR A N 1
ATOM 615 C CA . TYR A 1 77 ? 1.878 4.690 -5.469 1.00 98.62 77 TYR A CA 1
ATOM 616 C C . TYR A 1 77 ? 1.667 4.271 -6.927 1.00 98.62 77 TYR A C 1
ATOM 618 O O . TYR A 1 77 ? 1.383 5.119 -7.774 1.00 98.62 77 TYR A O 1
ATOM 626 N N . PHE A 1 78 ? 1.774 2.976 -7.237 1.00 98.44 78 PHE A N 1
ATOM 627 C CA . PHE A 1 78 ? 1.561 2.479 -8.595 1.00 98.44 78 PHE A CA 1
ATOM 628 C C . PHE A 1 78 ? 0.134 2.747 -9.091 1.00 98.44 78 PHE A C 1
ATOM 630 O O . PHE A 1 78 ? -0.033 3.231 -10.212 1.00 98.44 78 PHE A O 1
ATOM 637 N N . PHE A 1 79 ? -0.886 2.483 -8.268 1.00 98.00 79 PHE A N 1
ATOM 638 C CA . PHE A 1 79 ? -2.289 2.752 -8.620 1.00 98.00 79 PHE A CA 1
ATOM 639 C C . PHE A 1 79 ? -2.611 4.250 -8.706 1.00 98.00 79 PHE A C 1
ATOM 641 O O . PHE A 1 79 ? -3.484 4.643 -9.478 1.00 98.00 79 PHE A O 1
ATOM 648 N N . LEU A 1 80 ? -1.856 5.095 -8.000 1.00 98.00 80 LEU A N 1
ATOM 649 C CA . LEU A 1 80 ? -1.904 6.555 -8.134 1.00 98.00 80 LEU A CA 1
ATOM 650 C C . LEU A 1 80 ? -1.104 7.094 -9.338 1.00 98.00 80 LEU A C 1
ATOM 652 O O . LEU A 1 80 ? -1.110 8.297 -9.590 1.00 98.00 80 LEU A O 1
ATOM 656 N N . GLY A 1 81 ? -0.405 6.234 -10.089 1.00 97.62 81 GLY A N 1
ATOM 657 C CA . GLY A 1 81 ? 0.433 6.626 -11.229 1.00 97.62 81 GLY A CA 1
ATOM 658 C C . GLY A 1 81 ? 1.792 7.229 -10.847 1.00 97.62 81 GLY A C 1
ATOM 659 O O . GLY A 1 81 ? 2.522 7.716 -11.710 1.00 97.62 81 GLY A O 1
ATOM 660 N N . MET A 1 82 ? 2.162 7.177 -9.569 1.00 98.25 82 MET A N 1
ATOM 661 C CA . MET A 1 82 ? 3.413 7.699 -9.010 1.00 98.25 82 MET A CA 1
ATOM 662 C C . MET A 1 82 ? 4.533 6.654 -9.136 1.00 98.25 82 MET A C 1
ATOM 664 O O . MET A 1 82 ? 5.067 6.148 -8.151 1.00 98.25 82 MET A O 1
ATOM 668 N N . TYR A 1 83 ? 4.864 6.272 -10.372 1.00 98.06 83 TYR A N 1
ATOM 669 C CA . TYR A 1 83 ? 5.704 5.098 -10.647 1.00 98.06 83 TYR A CA 1
ATOM 670 C C . TYR A 1 83 ? 7.125 5.189 -10.072 1.00 98.06 83 TYR A C 1
ATOM 672 O O . TYR A 1 83 ? 7.668 4.181 -9.625 1.00 98.06 83 TYR A O 1
ATOM 680 N N . THR A 1 84 ? 7.728 6.379 -10.043 1.00 97.88 84 THR A N 1
ATOM 681 C CA . THR A 1 84 ? 9.071 6.568 -9.470 1.00 97.88 84 THR A CA 1
ATOM 682 C C . THR A 1 84 ? 9.070 6.312 -7.963 1.00 97.88 84 THR A C 1
ATOM 684 O O . THR A 1 84 ? 9.938 5.606 -7.451 1.00 97.88 84 THR A O 1
ATOM 687 N N . GLN A 1 85 ? 8.071 6.834 -7.247 1.00 98.44 85 GLN A N 1
ATOM 688 C CA . GLN A 1 85 ? 7.889 6.582 -5.817 1.00 98.44 85 GLN A CA 1
ATOM 689 C C . GLN A 1 85 ? 7.567 5.109 -5.546 1.00 98.44 85 GLN A C 1
ATOM 691 O O . GLN A 1 85 ? 8.094 4.529 -4.597 1.00 98.44 85 GLN A O 1
ATOM 696 N N . ALA A 1 86 ? 6.771 4.480 -6.416 1.00 98.44 86 ALA A N 1
ATOM 697 C CA . ALA A 1 86 ? 6.477 3.055 -6.333 1.00 98.44 86 ALA A CA 1
ATOM 698 C C . ALA A 1 86 ? 7.750 2.195 -6.428 1.00 98.44 86 ALA A C 1
ATOM 700 O O . ALA A 1 86 ? 7.919 1.281 -5.624 1.00 98.44 86 ALA A O 1
ATOM 701 N N . GLU A 1 87 ? 8.673 2.496 -7.352 1.00 98.00 87 GLU A N 1
ATOM 702 C CA . GLU A 1 87 ? 9.951 1.770 -7.456 1.00 98.00 87 GLU A CA 1
ATOM 703 C C . GLU A 1 87 ? 10.804 1.953 -6.196 1.00 98.00 87 GLU A C 1
ATOM 705 O O . GLU A 1 87 ? 11.301 0.974 -5.638 1.00 98.00 87 GLU A O 1
ATOM 710 N N . GLN A 1 88 ? 10.923 3.185 -5.694 1.00 98.00 88 GLN A N 1
ATOM 711 C CA . GLN A 1 88 ? 11.688 3.472 -4.477 1.00 98.00 88 GLN A CA 1
ATOM 712 C C . GLN A 1 88 ? 11.132 2.736 -3.252 1.00 98.00 88 GLN A C 1
ATOM 714 O O . GLN A 1 88 ? 11.906 2.190 -2.465 1.00 98.00 88 GLN A O 1
ATOM 719 N N . ALA A 1 89 ? 9.808 2.699 -3.092 1.00 97.81 89 ALA A N 1
ATOM 720 C CA . ALA A 1 89 ? 9.154 1.961 -2.017 1.00 97.81 89 ALA A CA 1
ATOM 721 C C . ALA A 1 89 ? 9.344 0.442 -2.177 1.00 97.81 89 ALA A C 1
ATOM 723 O O . ALA A 1 89 ? 9.731 -0.231 -1.223 1.00 97.81 89 ALA A O 1
ATOM 724 N N . ALA A 1 90 ? 9.181 -0.099 -3.390 1.00 97.25 90 ALA A N 1
ATOM 725 C CA . ALA A 1 90 ? 9.357 -1.528 -3.652 1.00 97.25 90 ALA A CA 1
ATOM 726 C C . ALA A 1 90 ? 10.790 -2.006 -3.360 1.00 97.25 90 ALA A C 1
ATOM 728 O O . ALA A 1 90 ? 10.981 -3.105 -2.842 1.00 97.25 90 ALA A O 1
ATOM 729 N N . LEU A 1 91 ? 11.802 -1.180 -3.646 1.00 95.94 91 LEU A N 1
ATOM 730 C CA . LEU A 1 91 ? 13.206 -1.496 -3.356 1.00 95.94 91 LEU A CA 1
ATOM 731 C C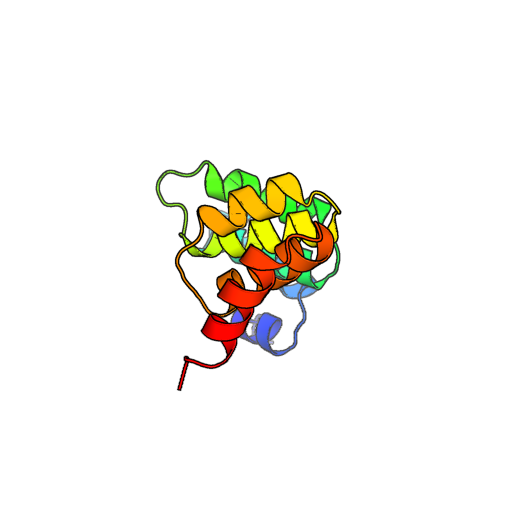 . LEU A 1 91 ? 13.542 -1.473 -1.855 1.00 95.94 91 LEU A C 1
ATOM 733 O O . LEU A 1 91 ? 14.506 -2.121 -1.452 1.00 95.94 91 LEU A O 1
ATOM 737 N N . LYS A 1 92 ? 12.766 -0.752 -1.035 1.00 95.75 92 LYS A N 1
ATOM 738 C CA . LYS A 1 92 ? 12.888 -0.768 0.435 1.00 95.75 92 LYS A CA 1
ATOM 739 C C . LYS A 1 92 ? 12.200 -1.974 1.073 1.00 95.75 92 LYS A C 1
ATOM 741 O O . LYS A 1 92 ? 12.574 -2.366 2.175 1.00 95.75 92 LYS A O 1
ATOM 746 N N . ALA A 1 93 ? 11.204 -2.546 0.400 1.00 95.12 93 ALA A N 1
ATOM 747 C CA . ALA A 1 93 ? 10.493 -3.711 0.898 1.00 95.12 93 ALA A CA 1
ATOM 748 C C . ALA A 1 93 ? 11.388 -4.967 0.891 1.00 95.12 93 ALA A C 1
ATOM 750 O O . ALA A 1 93 ? 12.243 -5.111 0.007 1.00 95.12 93 ALA A O 1
ATOM 751 N N . PRO A 1 94 ? 11.173 -5.914 1.822 1.00 93.88 94 PRO A N 1
ATOM 752 C CA . PRO A 1 94 ? 11.804 -7.224 1.761 1.00 93.88 94 PRO A CA 1
ATOM 753 C C . PRO A 1 94 ? 11.535 -7.921 0.425 1.00 93.88 94 PRO A C 1
ATOM 755 O O . PRO A 1 94 ? 10.482 -7.753 -0.198 1.00 93.88 94 PRO A O 1
ATOM 758 N N . LYS A 1 95 ? 12.483 -8.759 -0.002 1.00 92.19 95 LYS A N 1
ATOM 759 C CA . LYS A 1 95 ? 12.298 -9.582 -1.198 1.00 92.19 95 LYS A CA 1
ATOM 760 C C . LYS A 1 95 ? 11.125 -10.533 -0.992 1.00 92.19 95 LYS A C 1
ATOM 762 O O . LYS A 1 95 ? 11.140 -11.361 -0.087 1.00 92.19 95 LYS A O 1
ATOM 767 N N . SER A 1 96 ? 10.132 -10.435 -1.864 1.00 92.25 96 SER A N 1
ATOM 768 C CA . SER A 1 96 ? 8.938 -11.274 -1.837 1.00 92.25 96 SER A CA 1
ATOM 769 C C . SER A 1 96 ? 8.385 -11.471 -3.246 1.00 92.25 96 SER A C 1
ATOM 771 O O . SER A 1 96 ? 8.735 -10.742 -4.179 1.00 92.25 96 SER A O 1
ATOM 773 N N . ARG A 1 97 ? 7.476 -12.441 -3.411 1.00 91.31 97 ARG A N 1
ATOM 774 C CA . ARG A 1 97 ? 6.764 -12.652 -4.685 1.00 91.31 97 ARG A CA 1
ATOM 775 C C . ARG A 1 97 ? 6.030 -11.386 -5.136 1.00 91.31 97 ARG A C 1
ATOM 777 O O . ARG A 1 97 ? 6.059 -11.045 -6.318 1.00 91.31 97 ARG A O 1
ATOM 784 N N . LEU A 1 98 ? 5.401 -10.682 -4.191 1.00 93.44 98 LEU A N 1
ATOM 785 C CA . LEU A 1 98 ? 4.676 -9.444 -4.467 1.00 93.44 98 LEU A CA 1
ATOM 786 C C . LEU A 1 98 ? 5.632 -8.321 -4.880 1.00 93.44 98 LEU A C 1
ATOM 788 O O . LEU A 1 98 ? 5.385 -7.660 -5.885 1.00 93.44 98 LEU A O 1
ATOM 792 N N . GLN A 1 99 ? 6.753 -8.163 -4.172 1.00 95.44 99 GLN A N 1
ATOM 793 C CA . GLN A 1 99 ? 7.772 -7.172 -4.514 1.00 95.44 99 GLN A CA 1
ATOM 794 C C . GLN A 1 99 ? 8.347 -7.416 -5.915 1.00 95.44 99 GLN A C 1
ATOM 796 O O . GLN A 1 99 ? 8.388 -6.495 -6.730 1.00 95.44 99 GLN A O 1
ATOM 801 N N . ASN A 1 100 ? 8.725 -8.659 -6.232 1.00 95.00 100 ASN A N 1
ATOM 802 C CA . ASN A 1 100 ? 9.261 -9.000 -7.549 1.00 95.00 100 ASN A CA 1
ATOM 803 C C . ASN A 1 100 ? 8.242 -8.718 -8.665 1.00 95.00 100 ASN A C 1
ATOM 805 O O . ASN A 1 100 ? 8.584 -8.132 -9.691 1.00 95.00 100 ASN A O 1
ATOM 809 N N . ARG A 1 101 ? 6.965 -9.060 -8.444 1.00 95.19 101 ARG A N 1
ATOM 810 C CA . ARG A 1 101 ? 5.886 -8.736 -9.385 1.00 95.19 101 ARG A CA 1
ATOM 811 C C . ARG A 1 101 ? 5.694 -7.227 -9.542 1.00 95.19 101 ARG A C 1
ATOM 813 O O . ARG A 1 101 ? 5.457 -6.759 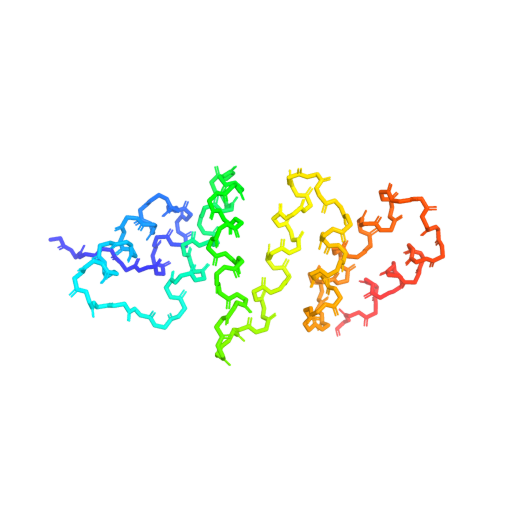-10.656 1.00 95.19 101 ARG A O 1
ATOM 820 N N . MET A 1 102 ? 5.810 -6.466 -8.456 1.00 96.25 102 MET A N 1
ATOM 821 C CA . MET A 1 102 ? 5.694 -5.011 -8.502 1.00 96.25 102 MET A CA 1
ATOM 822 C C . MET A 1 102 ? 6.820 -4.396 -9.344 1.00 96.25 102 MET A C 1
ATOM 824 O O . MET A 1 102 ? 6.562 -3.623 -10.268 1.00 96.25 102 MET A O 1
ATOM 828 N N . LEU A 1 103 ? 8.064 -4.805 -9.090 1.00 96.56 103 LEU A N 1
ATOM 829 C CA . LEU A 1 103 ? 9.236 -4.352 -9.840 1.00 96.56 103 LEU A CA 1
ATOM 830 C C . LEU A 1 103 ? 9.191 -4.782 -11.315 1.00 96.56 103 LEU A C 1
ATOM 832 O O . LEU A 1 103 ? 9.555 -3.998 -12.189 1.00 96.56 103 LEU A O 1
ATOM 836 N N . PHE A 1 104 ? 8.664 -5.973 -11.615 1.00 95.88 104 PHE A N 1
ATOM 837 C CA . PHE A 1 104 ? 8.395 -6.417 -12.986 1.00 95.88 104 PHE A CA 1
ATOM 838 C C . PHE A 1 104 ? 7.428 -5.470 -13.716 1.00 95.88 104 PHE A C 1
ATOM 840 O O . PHE A 1 104 ? 7.718 -5.009 -14.821 1.00 95.88 104 PHE A O 1
ATOM 847 N N . HIS A 1 105 ? 6.291 -5.133 -13.098 1.00 95.62 105 HIS A N 1
ATOM 848 C CA . HIS A 1 105 ? 5.319 -4.222 -13.708 1.00 95.62 105 HIS A CA 1
ATOM 849 C C . HIS A 1 105 ? 5.884 -2.809 -13.894 1.00 95.62 105 HIS A C 1
ATOM 851 O O . HIS A 1 105 ? 5.608 -2.179 -14.916 1.00 95.62 105 HIS A O 1
ATOM 857 N N . LEU A 1 1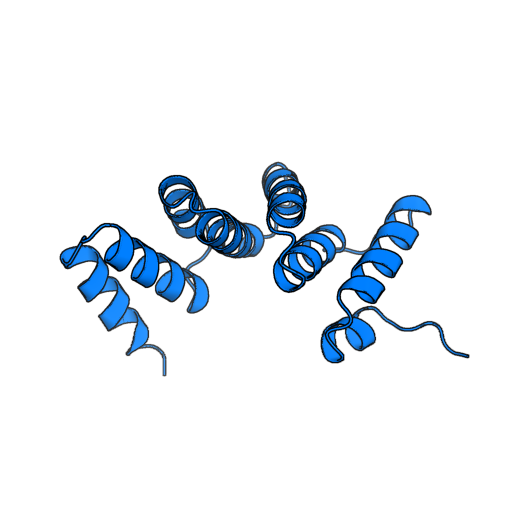06 ? 6.698 -2.321 -12.957 1.00 97.38 106 LEU A N 1
ATOM 858 C CA . LEU A 1 106 ? 7.380 -1.031 -13.080 1.00 97.38 106 LEU A CA 1
ATOM 859 C C . LEU A 1 106 ? 8.413 -1.031 -14.211 1.00 97.38 106 LEU A C 1
ATOM 861 O O . LEU A 1 106 ? 8.404 -0.117 -15.031 1.00 97.38 106 LEU A O 1
ATOM 865 N N . ALA A 1 107 ? 9.230 -2.082 -14.326 1.00 96.69 107 ALA A N 1
ATOM 866 C CA . ALA A 1 107 ? 10.176 -2.230 -15.430 1.00 96.69 107 ALA A CA 1
ATOM 867 C C . ALA A 1 107 ? 9.464 -2.207 -16.792 1.00 96.69 107 ALA A C 1
ATOM 869 O O . ALA A 1 107 ? 9.899 -1.509 -17.707 1.00 96.69 107 ALA A O 1
ATOM 870 N N . HIS A 1 108 ? 8.314 -2.884 -16.900 1.00 95.00 108 HIS A N 1
ATOM 871 C CA . HIS A 1 108 ? 7.477 -2.835 -18.099 1.00 95.00 108 HIS A CA 1
ATOM 872 C C . HIS A 1 108 ? 6.950 -1.419 -18.375 1.00 95.00 108 HIS A C 1
ATOM 874 O O . HIS A 1 108 ? 7.004 -0.953 -19.510 1.00 95.00 108 HIS A O 1
ATOM 880 N N . LYS A 1 109 ? 6.463 -0.705 -17.347 1.00 95.50 109 LYS A N 1
ATOM 881 C CA . LYS A 1 109 ? 5.983 0.683 -17.484 1.00 95.50 109 LYS A CA 1
ATOM 882 C C . LYS A 1 109 ? 7.077 1.653 -17.933 1.00 95.50 109 LYS A C 1
ATOM 884 O O . LYS A 1 109 ? 6.771 2.584 -18.671 1.00 95.50 109 LYS A O 1
ATOM 889 N N . PHE A 1 110 ? 8.316 1.442 -17.497 1.00 95.88 110 PHE A N 1
ATOM 890 C CA . PHE A 1 110 ? 9.460 2.274 -17.871 1.00 95.88 110 PHE A CA 1
ATOM 891 C C . PHE A 1 110 ? 10.121 1.869 -19.195 1.00 95.88 110 PHE A C 1
ATOM 893 O O . PHE A 1 110 ? 10.985 2.597 -19.675 1.00 95.88 110 PHE A O 1
ATOM 900 N N . GLY A 1 111 ? 9.737 0.735 -19.789 1.00 94.44 111 GLY A N 1
ATOM 901 C CA . GLY A 1 111 ? 10.407 0.200 -20.977 1.00 94.44 111 GLY A CA 1
ATOM 902 C C . GLY A 1 111 ? 11.830 -0.306 -20.702 1.00 94.44 111 GLY A C 1
ATOM 903 O O . GLY A 1 111 ? 12.644 -0.374 -21.619 1.00 94.44 111 GLY A O 1
ATOM 904 N N . ASP A 1 112 ? 12.155 -0.653 -19.451 1.00 94.50 112 ASP A N 1
ATOM 905 C CA . ASP A 1 112 ? 13.463 -1.208 -19.080 1.00 94.50 112 ASP A CA 1
ATOM 906 C C . ASP A 1 112 ? 13.469 -2.725 -19.305 1.00 94.50 112 ASP A C 1
ATOM 908 O O . ASP A 1 112 ? 13.211 -3.522 -18.398 1.00 94.50 112 ASP A O 1
ATOM 912 N N . GLU A 1 113 ? 13.756 -3.131 -20.543 1.00 92.06 113 GLU A N 1
ATOM 913 C CA . GLU A 1 113 ? 13.773 -4.540 -20.957 1.00 92.06 113 GLU A CA 1
ATOM 914 C C . GLU A 1 113 ? 14.761 -5.389 -20.143 1.00 92.06 113 GLU A C 1
ATOM 916 O O . GLU A 1 113 ? 14.497 -6.561 -19.871 1.00 92.06 113 GLU A O 1
ATOM 921 N N . LYS A 1 114 ? 15.881 -4.808 -19.693 1.00 93.12 114 LYS A N 1
ATOM 922 C CA . LYS A 1 114 ? 16.892 -5.534 -18.909 1.00 93.12 114 LYS A CA 1
ATOM 923 C C . LYS A 1 114 ? 16.357 -5.890 -17.528 1.00 93.12 114 LYS A C 1
ATOM 925 O O . LYS A 1 114 ? 16.425 -7.054 -17.126 1.00 93.12 114 LYS A O 1
ATOM 930 N N . LYS A 1 115 ? 15.805 -4.907 -16.806 1.00 92.19 115 LYS A N 1
ATOM 931 C CA . LYS A 1 115 ? 15.153 -5.154 -15.509 1.00 92.19 115 LYS A CA 1
ATOM 932 C C . LYS A 1 115 ? 13.957 -6.088 -15.668 1.00 92.19 115 LYS A C 1
ATOM 934 O O . LYS A 1 115 ? 13.777 -6.980 -14.843 1.00 92.19 115 LYS A O 1
ATOM 939 N N . LEU A 1 116 ? 13.178 -5.917 -16.735 1.00 91.19 116 LEU A N 1
ATOM 940 C CA . LEU A 1 116 ? 12.004 -6.737 -17.011 1.00 91.19 116 LEU A CA 1
ATOM 941 C C . LEU A 1 116 ? 12.362 -8.223 -17.120 1.00 91.19 116 LEU A C 1
ATOM 943 O O . LEU A 1 116 ? 11.738 -9.045 -16.451 1.00 91.19 116 LEU A O 1
ATOM 947 N N . MET A 1 117 ? 13.387 -8.561 -17.908 1.00 91.06 117 MET A N 1
ATOM 948 C CA . MET A 1 117 ? 13.837 -9.947 -18.079 1.00 91.06 117 MET A CA 1
ATOM 949 C C . MET A 1 117 ? 14.386 -10.540 -16.779 1.00 91.06 117 MET A C 1
ATOM 951 O O . MET A 1 117 ? 14.076 -11.684 -16.454 1.00 91.06 117 MET A O 1
ATOM 955 N N . ASN A 1 118 ? 15.133 -9.752 -16.001 1.00 90.94 118 ASN A N 1
ATOM 956 C CA . ASN A 1 118 ? 15.632 -10.179 -14.692 1.00 90.94 118 ASN A CA 1
ATOM 957 C C . ASN A 1 118 ? 14.477 -10.519 -13.730 1.00 90.94 118 ASN A C 1
ATOM 959 O O . ASN A 1 118 ? 14.409 -11.618 -13.182 1.00 90.94 118 ASN A O 1
ATOM 963 N N . PHE A 1 119 ? 13.507 -9.613 -13.567 1.00 90.31 119 PHE A N 1
ATOM 964 C CA . PHE A 1 119 ? 12.365 -9.875 -12.688 1.00 90.31 119 PHE A CA 1
ATOM 965 C C . PHE A 1 119 ? 11.457 -10.992 -13.217 1.00 90.31 119 PHE A C 1
ATOM 967 O O . PHE A 1 119 ? 10.861 -11.708 -12.414 1.00 90.31 119 PHE A O 1
ATOM 974 N N . HIS A 1 120 ? 11.377 -11.185 -14.539 1.00 86.50 120 HIS A N 1
ATOM 975 C CA . HIS A 1 120 ? 10.643 -12.296 -15.144 1.00 86.50 120 HIS A CA 1
ATOM 976 C C . HIS A 1 120 ? 11.227 -13.661 -14.765 1.00 86.50 120 HIS A C 1
ATOM 978 O O . HIS A 1 120 ? 10.468 -14.555 -14.401 1.00 86.50 120 HIS A O 1
ATOM 984 N N . GLN A 1 121 ? 12.554 -13.813 -14.798 1.00 84.62 121 GLN A N 1
ATOM 985 C CA . GLN A 1 121 ? 13.226 -15.050 -14.377 1.00 84.62 121 GLN A CA 1
ATOM 986 C C . GLN A 1 121 ? 12.901 -15.375 -12.911 1.00 84.62 121 GLN A C 1
ATOM 988 O O . GLN A 1 121 ? 12.444 -16.471 -12.597 1.00 84.62 121 GLN A O 1
ATOM 993 N N . ASN A 1 122 ? 12.950 -14.364 -12.039 1.00 81.56 122 ASN A N 1
ATOM 994 C CA . ASN A 1 122 ? 12.602 -14.510 -10.621 1.00 81.56 122 ASN A CA 1
ATOM 995 C C . ASN A 1 122 ? 11.111 -14.828 -10.359 1.00 81.56 122 ASN A C 1
ATOM 997 O O . ASN A 1 122 ? 10.755 -15.176 -9.234 1.00 81.56 122 ASN A O 1
ATOM 1001 N N . LEU A 1 123 ? 10.215 -14.694 -11.351 1.00 77.88 123 LEU A N 1
ATOM 1002 C CA . LEU A 1 123 ? 8.825 -15.168 -11.231 1.00 77.88 123 LEU A CA 1
ATOM 1003 C C . LEU A 1 123 ? 8.709 -16.686 -11.430 1.00 77.88 123 LEU A C 1
ATOM 1005 O O . LEU A 1 123 ? 7.746 -17.274 -10.941 1.00 77.88 123 LEU A O 1
ATOM 1009 N N . GLN A 1 124 ? 9.646 -17.298 -12.157 1.00 66.25 124 GLN A N 1
ATOM 1010 C CA . GLN A 1 124 ? 9.625 -18.721 -12.510 1.00 66.25 124 GLN A CA 1
ATOM 1011 C C . GLN A 1 124 ? 10.333 -19.598 -11.463 1.00 66.25 124 GLN A C 1
ATOM 1013 O O . GLN A 1 124 ? 9.945 -20.746 -11.280 1.00 66.25 124 GLN A O 1
ATOM 1018 N N . ASP A 1 125 ? 11.303 -19.046 -10.728 1.00 57.69 125 ASP A N 1
ATOM 1019 C CA . ASP A 1 125 ? 12.208 -19.799 -9.841 1.00 57.69 125 ASP A CA 1
ATOM 1020 C C . ASP A 1 125 ? 11.685 -20.097 -8.420 1.00 57.69 125 ASP A C 1
ATOM 1022 O O . ASP A 1 125 ? 12.442 -20.542 -7.558 1.00 57.69 125 ASP A O 1
ATOM 1026 N N . ILE A 1 126 ? 10.401 -19.876 -8.123 1.00 51.16 126 ILE A N 1
ATOM 1027 C CA . ILE A 1 126 ? 9.873 -20.035 -6.755 1.00 51.16 126 ILE A CA 1
ATOM 1028 C C . ILE A 1 126 ? 8.908 -21.223 -6.689 1.00 51.16 126 ILE A C 1
ATOM 1030 O O . ILE A 1 126 ? 7.694 -21.023 -6.575 1.00 51.16 126 ILE A O 1
ATOM 1034 N N . THR A 1 127 ? 9.472 -22.434 -6.753 1.00 42.56 127 THR A N 1
ATOM 1035 C CA . THR A 1 127 ? 8.805 -23.696 -6.362 1.00 42.56 127 THR A CA 1
ATOM 1036 C C . THR A 1 127 ? 8.820 -23.864 -4.850 1.00 42.56 127 THR A C 1
ATOM 1038 O O . THR A 1 127 ? 9.882 -23.591 -4.249 1.00 42.56 127 THR A O 1
#